Protein AF-A0A7S0VRK3-F1 (afdb_monomer_lite)

Organism: NCBI:txid464990

Structure (mmCIF, N/CA/C/O backbone):
data_AF-A0A7S0VRK3-F1
#
_entry.id   AF-A0A7S0VRK3-F1
#
loop_
_atom_site.group_PDB
_atom_site.id
_atom_site.type_symbol
_atom_site.label_atom_id
_atom_site.label_alt_id
_atom_site.label_comp_id
_atom_site.label_asym_id
_atom_site.label_entity_id
_atom_site.label_seq_id
_atom_site.pdbx_PDB_ins_code
_atom_site.Cartn_x
_atom_site.Cartn_y
_atom_site.Cartn_z
_atom_site.occupancy
_atom_site.B_iso_or_equiv
_atom_site.auth_seq_id
_atom_site.auth_comp_id
_atom_site.auth_asym_id
_atom_site.auth_atom_id
_atom_site.pdbx_PDB_model_num
ATOM 1 N N . LYS A 1 1 ? 1.737 17.376 13.789 1.00 46.31 1 LYS A N 1
ATOM 2 C CA . LYS A 1 1 ? 1.837 16.219 12.858 1.00 46.31 1 LYS A CA 1
ATOM 3 C C . LYS A 1 1 ? 1.014 16.556 11.616 1.00 46.31 1 LYS A C 1
ATOM 5 O O . LYS A 1 1 ? -0.101 17.016 11.803 1.00 46.31 1 LYS A O 1
ATOM 10 N N . LYS A 1 2 ? 1.547 16.428 10.392 1.00 61.47 2 LYS A N 1
ATOM 11 C CA . LYS A 1 2 ? 0.751 16.648 9.167 1.00 61.47 2 LYS A CA 1
ATOM 12 C C . LYS A 1 2 ? -0.119 15.411 8.900 1.00 61.47 2 LYS A C 1
ATOM 14 O O . LYS A 1 2 ? 0.395 14.299 8.977 1.00 61.47 2 LYS A O 1
ATOM 19 N N . ASP A 1 3 ? -1.404 15.609 8.615 1.00 85.88 3 ASP A N 1
ATOM 20 C CA . ASP A 1 3 ? -2.350 14.544 8.254 1.00 85.88 3 ASP A CA 1
ATOM 21 C C . ASP A 1 3 ? -2.154 14.149 6.780 1.00 85.88 3 ASP A C 1
ATOM 23 O O . ASP A 1 3 ? -2.727 14.760 5.877 1.00 85.88 3 ASP A O 1
ATOM 27 N N . MET A 1 4 ? -1.261 13.185 6.544 1.00 91.44 4 MET A N 1
ATOM 28 C CA . MET A 1 4 ? -0.819 12.752 5.209 1.00 91.44 4 MET A CA 1
ATOM 29 C C . MET A 1 4 ? -1.255 11.323 4.854 1.00 91.44 4 MET A C 1
ATOM 31 O O . MET A 1 4 ? -0.917 10.838 3.775 1.00 91.44 4 MET A O 1
ATOM 35 N N . LEU A 1 5 ? -2.009 10.658 5.731 1.00 93.69 5 LEU A N 1
ATOM 36 C CA . LEU A 1 5 ? -2.530 9.314 5.496 1.00 93.69 5 LEU A CA 1
ATOM 37 C C . LEU A 1 5 ? -3.920 9.374 4.827 1.00 93.69 5 LEU A C 1
ATOM 39 O O . LEU A 1 5 ? -4.662 10.340 5.012 1.00 93.69 5 LEU A O 1
ATOM 43 N N . PRO A 1 6 ? -4.301 8.353 4.043 1.00 95.81 6 PRO A N 1
ATOM 44 C CA . PRO A 1 6 ? -3.506 7.182 3.690 1.00 95.81 6 PRO A CA 1
ATOM 45 C C . PRO A 1 6 ? -2.439 7.502 2.630 1.00 95.81 6 PRO A C 1
ATOM 47 O O . PRO A 1 6 ? -2.588 8.457 1.861 1.00 95.81 6 PRO A O 1
ATOM 50 N N . ALA A 1 7 ? -1.365 6.710 2.596 1.00 96.25 7 ALA A N 1
ATOM 51 C CA . ALA A 1 7 ? -0.213 6.931 1.727 1.00 96.25 7 ALA A CA 1
ATOM 52 C C . ALA A 1 7 ? 0.195 5.684 0.928 1.00 96.25 7 ALA A C 1
ATOM 54 O O . ALA A 1 7 ? 0.121 4.561 1.427 1.00 96.25 7 ALA A O 1
ATOM 55 N N . ILE A 1 8 ? 0.678 5.903 -0.297 1.00 96.88 8 ILE A N 1
ATOM 56 C CA . ILE A 1 8 ? 1.299 4.866 -1.136 1.00 96.88 8 ILE A CA 1
ATOM 57 C C . ILE A 1 8 ? 2.795 5.152 -1.256 1.00 96.88 8 ILE A C 1
ATOM 59 O O . ILE A 1 8 ? 3.182 6.250 -1.652 1.00 96.88 8 ILE A O 1
ATOM 63 N N . LEU A 1 9 ? 3.634 4.172 -0.933 1.00 96.75 9 LEU A N 1
ATOM 64 C CA . LEU A 1 9 ? 5.089 4.228 -1.070 1.00 96.75 9 LEU A CA 1
ATOM 65 C C . LEU A 1 9 ? 5.504 3.394 -2.282 1.00 96.75 9 LEU A C 1
ATOM 67 O O . LEU A 1 9 ? 5.420 2.169 -2.249 1.00 96.75 9 LEU A O 1
ATOM 71 N N . PHE A 1 10 ? 5.969 4.046 -3.343 1.00 96.25 10 PHE A N 1
ATOM 72 C CA . PHE A 1 10 ? 6.431 3.389 -4.558 1.00 96.25 10 PHE A CA 1
ATOM 73 C C . PHE A 1 10 ? 7.884 2.933 -4.433 1.00 96.25 10 PHE A C 1
ATOM 75 O O . PHE A 1 10 ? 8.787 3.762 -4.308 1.00 96.25 10 PHE A O 1
ATOM 82 N N . ILE A 1 11 ? 8.089 1.615 -4.507 1.00 95.19 11 ILE A N 1
ATOM 83 C CA . ILE A 1 11 ? 9.374 0.922 -4.387 1.00 95.19 11 ILE A CA 1
ATOM 84 C C . ILE A 1 11 ? 9.555 -0.011 -5.591 1.00 95.19 11 ILE A C 1
ATOM 86 O O . ILE A 1 11 ? 8.747 -0.899 -5.849 1.00 95.19 11 ILE A O 1
ATOM 90 N N . PHE A 1 12 ? 10.659 0.138 -6.325 1.00 91.81 12 PHE A N 1
ATOM 91 C CA . PHE A 1 12 ? 10.891 -0.550 -7.608 1.00 91.81 12 PHE A CA 1
ATOM 92 C C . PHE A 1 12 ? 11.374 -2.007 -7.485 1.00 91.81 12 PHE A C 1
ATOM 94 O O . PHE A 1 12 ? 12.068 -2.516 -8.362 1.00 91.81 12 PHE A O 1
ATOM 101 N N . SER A 1 13 ? 11.030 -2.704 -6.398 1.00 93.12 13 SER A N 1
ATOM 102 C CA . SER A 1 13 ? 11.270 -4.145 -6.262 1.00 93.12 13 SER A CA 1
ATOM 103 C C . SER A 1 13 ? 10.236 -4.806 -5.351 1.00 93.12 13 SER A C 1
ATOM 105 O O . SER A 1 13 ? 9.781 -4.204 -4.381 1.00 93.12 13 SER A O 1
ATOM 107 N N . ARG A 1 14 ? 9.889 -6.065 -5.652 1.00 94.88 14 ARG A N 1
ATOM 108 C CA . ARG A 1 14 ? 8.936 -6.869 -4.860 1.00 94.88 14 ARG A CA 1
ATOM 109 C C . ARG A 1 14 ? 9.438 -7.064 -3.428 1.00 94.88 14 ARG A C 1
ATOM 111 O O . ARG A 1 14 ? 8.793 -6.619 -2.492 1.00 94.88 14 ARG A O 1
ATOM 118 N N . ALA A 1 15 ? 10.655 -7.595 -3.292 1.00 95.38 15 ALA A N 1
ATOM 119 C CA . ALA A 1 15 ? 11.303 -7.783 -1.995 1.00 95.38 15 ALA A CA 1
ATOM 120 C C . ALA A 1 15 ? 11.472 -6.465 -1.218 1.00 95.38 15 ALA A C 1
ATOM 122 O O . ALA A 1 15 ? 11.354 -6.449 0.002 1.00 95.38 15 ALA A O 1
ATOM 123 N N . GLY A 1 16 ? 11.716 -5.347 -1.912 1.00 96.06 16 GLY A N 1
ATOM 124 C CA . GLY A 1 16 ? 11.780 -4.030 -1.283 1.00 96.06 16 GLY A CA 1
ATOM 125 C C . GLY A 1 16 ? 10.436 -3.561 -0.724 1.00 96.06 16 GLY A C 1
ATOM 126 O O . GLY A 1 16 ? 10.428 -2.926 0.324 1.00 96.06 16 GLY A O 1
ATOM 127 N N . CYS A 1 17 ? 9.313 -3.886 -1.374 1.00 96.88 17 CYS A N 1
ATOM 128 C CA . CYS A 1 17 ? 7.980 -3.570 -0.850 1.00 96.88 17 CYS A CA 1
ATOM 129 C C . CYS A 1 17 ? 7.718 -4.302 0.468 1.00 96.88 17 CYS A C 1
ATOM 131 O O . CYS A 1 17 ? 7.328 -3.663 1.446 1.00 96.88 17 CYS A O 1
ATOM 133 N N . ASP A 1 18 ? 7.970 -5.611 0.499 1.00 96.50 18 ASP A N 1
ATOM 134 C CA . ASP A 1 18 ? 7.773 -6.432 1.697 1.00 96.50 18 ASP A CA 1
ATOM 135 C C . ASP A 1 18 ? 8.698 -5.979 2.833 1.00 96.50 18 ASP A C 1
ATOM 137 O O . ASP A 1 18 ? 8.247 -5.728 3.949 1.00 96.50 18 ASP A O 1
ATOM 141 N N . LYS A 1 19 ? 9.985 -5.765 2.530 1.00 96.69 19 LYS A N 1
ATOM 142 C CA . LYS A 1 19 ? 10.965 -5.282 3.509 1.00 96.69 19 LYS A CA 1
ATOM 143 C C . LYS A 1 19 ? 10.575 -3.925 4.098 1.00 96.69 19 LYS A C 1
ATOM 145 O O . LYS A 1 19 ? 10.623 -3.761 5.312 1.00 96.69 19 LYS A O 1
ATOM 150 N N . ALA A 1 20 ? 10.171 -2.969 3.264 1.00 96.12 20 ALA A N 1
ATOM 151 C CA . ALA A 1 20 ? 9.766 -1.653 3.746 1.00 96.12 20 ALA A CA 1
ATOM 152 C C . ALA A 1 20 ? 8.490 -1.718 4.597 1.00 96.12 20 ALA A C 1
ATOM 154 O O . ALA A 1 20 ? 8.386 -0.997 5.584 1.00 96.12 20 ALA A O 1
ATOM 155 N N . ALA A 1 21 ? 7.531 -2.586 4.256 1.00 97.00 21 ALA A N 1
ATOM 156 C CA . ALA A 1 21 ? 6.336 -2.781 5.075 1.00 97.00 21 ALA A CA 1
ATOM 157 C C . ALA A 1 21 ? 6.699 -3.289 6.482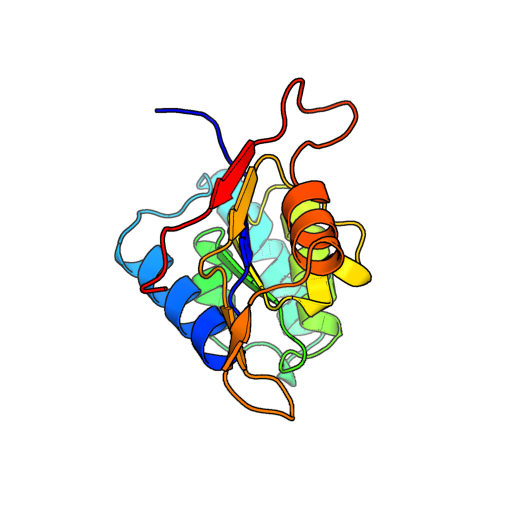 1.00 97.00 21 ALA A C 1
ATOM 159 O O . ALA A 1 21 ? 6.199 -2.757 7.474 1.00 97.00 21 ALA A O 1
ATOM 160 N N . GLU A 1 22 ? 7.620 -4.253 6.570 1.00 96.50 22 GLU A N 1
ATOM 161 C CA . GLU A 1 22 ? 8.153 -4.751 7.843 1.00 96.50 22 GLU A CA 1
ATOM 162 C C . GLU A 1 22 ? 8.912 -3.683 8.635 1.00 96.50 22 GLU A C 1
ATOM 164 O O . GLU A 1 22 ? 8.729 -3.568 9.844 1.00 96.50 22 GLU A O 1
ATOM 169 N N . GLU A 1 23 ? 9.758 -2.887 7.979 1.00 95.69 23 GLU A N 1
ATOM 170 C CA . GLU A 1 23 ? 10.495 -1.796 8.630 1.00 95.69 23 GLU A CA 1
ATOM 171 C C . GLU A 1 23 ? 9.536 -0.755 9.224 1.00 95.69 23 GLU A C 1
ATOM 173 O O . GLU A 1 23 ? 9.659 -0.396 10.395 1.00 95.69 23 GLU A O 1
ATOM 178 N N . ILE A 1 24 ? 8.507 -0.350 8.472 1.00 94.50 24 ILE A N 1
ATOM 179 C CA . ILE A 1 24 ? 7.490 0.594 8.956 1.00 94.50 24 ILE A CA 1
ATOM 180 C C . ILE A 1 24 ? 6.737 0.013 10.159 1.00 94.50 24 ILE A C 1
ATOM 182 O O . ILE A 1 24 ? 6.512 0.731 11.134 1.00 94.50 24 ILE A O 1
ATOM 186 N N . ALA A 1 25 ? 6.368 -1.270 10.113 1.00 93.94 25 ALA A N 1
ATOM 187 C CA . ALA A 1 25 ? 5.663 -1.936 11.206 1.00 93.94 25 ALA A CA 1
ATOM 188 C C . ALA A 1 25 ? 6.523 -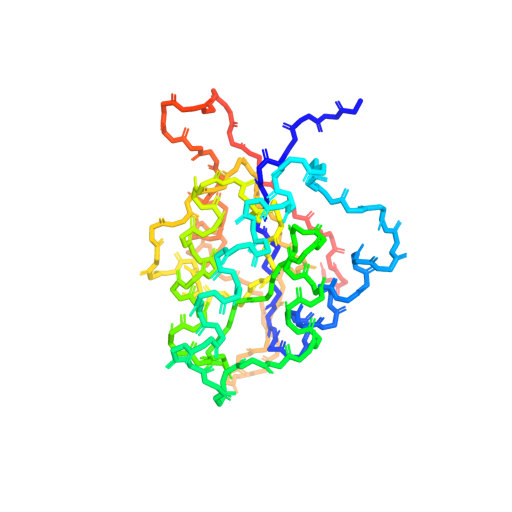2.091 12.473 1.00 93.94 25 ALA A C 1
ATOM 190 O O . ALA A 1 25 ? 5.984 -2.109 13.575 1.00 93.94 25 ALA A O 1
ATOM 191 N N . LYS A 1 26 ? 7.852 -2.187 12.339 1.00 91.88 26 LYS A N 1
ATOM 192 C CA . LYS A 1 26 ? 8.785 -2.250 13.477 1.00 91.88 26 LYS A CA 1
ATOM 193 C C . LYS A 1 26 ? 9.017 -0.889 14.128 1.00 91.88 26 LYS A C 1
ATOM 195 O O . LYS A 1 26 ? 9.168 -0.808 15.342 1.00 91.88 26 LYS A O 1
ATOM 200 N N . GLU A 1 27 ? 9.070 0.176 13.334 1.00 88.94 27 GLU A N 1
ATOM 201 C CA . GLU A 1 27 ? 9.411 1.522 13.814 1.00 88.94 27 GLU A CA 1
AT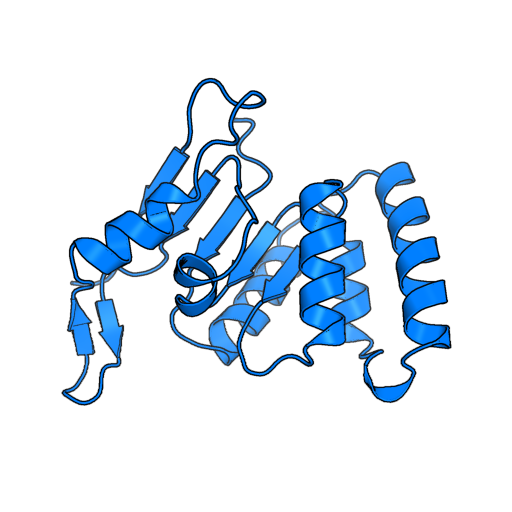OM 202 C C . GLU A 1 27 ? 8.210 2.326 14.334 1.00 88.94 27 GLU A C 1
ATOM 204 O O . GLU A 1 27 ? 8.375 3.407 14.914 1.00 88.94 27 GLU A O 1
ATOM 209 N N . ARG A 1 28 ? 6.984 1.850 14.098 1.00 81.44 28 ARG A N 1
ATOM 210 C CA . ARG A 1 28 ? 5.751 2.574 14.417 1.00 81.44 28 ARG A CA 1
ATOM 211 C C . ARG A 1 28 ? 4.792 1.708 15.218 1.00 81.44 28 ARG A C 1
ATOM 213 O O . ARG A 1 28 ? 4.677 0.510 15.005 1.00 81.44 28 ARG A O 1
ATOM 220 N N . SER A 1 29 ? 4.037 2.361 16.097 1.00 87.00 29 SER A N 1
ATOM 221 C CA . SER A 1 29 ? 2.788 1.797 16.603 1.00 87.00 29 SER A CA 1
ATOM 222 C C . SER A 1 29 ? 1.816 1.540 15.439 1.00 87.00 29 SER A C 1
ATOM 224 O O . SER A 1 29 ? 1.932 2.228 14.414 1.00 87.00 29 SER A O 1
ATOM 226 N N . PRO A 1 30 ? 0.827 0.641 15.604 1.00 90.44 30 PRO A N 1
ATOM 227 C CA . PRO A 1 30 ? -0.234 0.446 14.621 1.00 90.44 30 PRO A CA 1
ATOM 228 C C . PRO A 1 30 ? -0.797 1.781 14.112 1.00 90.44 30 PRO A C 1
ATOM 230 O O . PRO A 1 30 ? -1.012 2.717 14.885 1.00 90.44 30 PRO A O 1
ATOM 233 N N . LEU A 1 31 ? -1.009 1.878 12.798 1.00 93.75 31 LEU A N 1
ATOM 234 C CA . LEU A 1 31 ? -1.515 3.090 12.141 1.00 93.75 31 LEU A CA 1
ATOM 235 C C . LEU A 1 31 ? -3.045 3.203 12.190 1.00 93.75 31 LEU A C 1
ATOM 237 O O . LEU A 1 31 ? -3.610 4.182 11.704 1.00 93.75 31 LEU A O 1
ATOM 241 N N . ILE A 1 32 ? -3.700 2.192 12.746 1.00 95.19 32 ILE A N 1
ATOM 242 C CA . ILE A 1 32 ? -5.149 2.062 12.866 1.00 95.19 32 ILE A CA 1
ATOM 243 C C . ILE A 1 32 ? -5.560 2.132 14.334 1.00 95.19 32 ILE A C 1
ATOM 245 O O . ILE A 1 32 ? -4.772 1.797 15.220 1.00 95.19 32 ILE A O 1
ATOM 249 N N . THR A 1 33 ? -6.790 2.567 14.591 1.00 95.50 33 THR A N 1
ATOM 250 C CA . THR A 1 33 ? -7.379 2.513 15.938 1.00 95.50 33 THR A CA 1
ATOM 251 C C . THR A 1 33 ? -7.716 1.072 16.329 1.00 95.50 33 THR A C 1
ATOM 253 O O . THR A 1 33 ? -7.792 0.192 15.470 1.00 95.50 33 THR A O 1
ATOM 256 N N . GLU A 1 34 ? -7.958 0.809 17.616 1.00 95.31 34 GLU A N 1
ATOM 257 C CA . GLU A 1 34 ? -8.394 -0.530 18.045 1.00 95.31 34 GLU A CA 1
ATOM 258 C C . GLU A 1 34 ? -9.753 -0.914 17.426 1.00 95.31 34 GLU A C 1
ATOM 260 O O . GLU A 1 34 ? -9.907 -2.045 16.974 1.00 95.31 34 GLU A O 1
ATOM 265 N N . ASP A 1 35 ? -10.689 0.029 17.259 1.00 96.88 35 ASP A N 1
ATOM 266 C CA . ASP A 1 35 ? -11.965 -0.230 16.567 1.00 96.88 35 ASP A CA 1
ATOM 267 C C . ASP A 1 35 ? -11.766 -0.598 15.084 1.00 96.88 35 ASP A C 1
ATOM 269 O O . ASP A 1 35 ? -12.392 -1.523 14.561 1.00 96.88 35 ASP A O 1
ATOM 273 N N . GLU A 1 36 ? -10.879 0.117 14.380 1.00 97.56 36 GLU A N 1
ATOM 274 C CA . GLU A 1 36 ? -10.515 -0.198 12.992 1.00 97.56 36 GLU A CA 1
ATOM 275 C C . GLU A 1 36 ? -9.845 -1.573 12.901 1.00 97.56 36 GLU A C 1
ATOM 277 O O . GLU A 1 36 ? -10.127 -2.352 11.989 1.00 97.56 36 GLU A O 1
ATOM 282 N N . LYS A 1 37 ? -8.994 -1.895 13.874 1.00 96.94 37 LYS A N 1
ATOM 283 C CA . LYS A 1 37 ? -8.302 -3.176 13.967 1.00 96.94 37 LYS A CA 1
ATOM 284 C C . LYS A 1 37 ? -9.261 -4.333 14.205 1.00 96.94 37 LYS A C 1
ATOM 286 O O . LYS A 1 37 ? -9.109 -5.352 13.541 1.00 96.94 37 LYS A O 1
ATOM 291 N N . GLU A 1 38 ? -10.258 -4.196 15.076 1.00 97.38 38 GLU A N 1
ATOM 292 C CA . GLU A 1 38 ? -11.276 -5.238 15.279 1.00 97.38 38 GLU A CA 1
ATOM 293 C C . GLU A 1 38 ? -12.112 -5.473 14.013 1.00 97.38 38 GLU A C 1
ATOM 295 O O . GLU A 1 38 ? -12.318 -6.617 13.600 1.00 97.38 38 GLU A O 1
ATOM 300 N N . ARG A 1 39 ? -12.502 -4.402 13.309 1.00 97.81 39 ARG A N 1
ATOM 301 C CA . ARG A 1 39 ? -13.172 -4.520 12.000 1.00 97.81 39 ARG A CA 1
ATOM 302 C C . ARG A 1 39 ? -12.299 -5.242 10.974 1.00 97.81 39 ARG A C 1
ATOM 304 O O . ARG A 1 39 ? -12.788 -6.102 10.239 1.00 97.81 39 ARG A O 1
ATOM 311 N N . LEU A 1 40 ? -11.009 -4.913 10.930 1.00 97.19 40 LEU A N 1
ATOM 312 C CA . LEU A 1 40 ? -10.060 -5.548 10.023 1.00 97.19 40 LEU A CA 1
ATOM 313 C C . LEU A 1 40 ? -9.806 -7.017 10.390 1.00 97.19 40 LEU A C 1
ATOM 315 O O . LEU A 1 40 ? -9.750 -7.855 9.493 1.00 97.19 40 LEU A O 1
ATOM 319 N N . LYS A 1 41 ? -9.715 -7.358 11.682 1.00 96.44 41 LYS A N 1
ATOM 320 C CA . LYS A 1 41 ? -9.616 -8.749 12.155 1.00 96.44 41 LYS A CA 1
ATOM 321 C C . LYS A 1 41 ? -10.798 -9.583 11.681 1.00 96.44 41 LYS A C 1
ATOM 323 O O . LYS A 1 41 ? -10.578 -10.673 11.166 1.00 96.44 41 LYS A O 1
ATOM 328 N N . ALA A 1 42 ? -12.023 -9.072 11.810 1.00 96.06 42 ALA A N 1
ATOM 329 C CA . ALA A 1 42 ? -13.218 -9.780 11.354 1.00 96.06 42 ALA A CA 1
ATOM 330 C C . ALA A 1 42 ? -13.173 -10.057 9.839 1.00 96.06 42 ALA A C 1
ATOM 332 O O . ALA A 1 42 ? -13.405 -11.188 9.411 1.00 96.06 42 ALA A O 1
ATOM 333 N N . LYS A 1 43 ? -12.788 -9.057 9.032 1.00 95.50 43 LYS A N 1
ATOM 334 C CA . LYS A 1 43 ? -12.603 -9.226 7.580 1.00 95.50 43 LYS A CA 1
ATOM 335 C C . LYS A 1 43 ? -11.507 -10.229 7.233 1.00 95.50 43 LYS A C 1
ATOM 337 O O . LYS A 1 43 ? -11.698 -11.067 6.356 1.00 95.50 43 LYS A O 1
ATOM 342 N N . LEU A 1 44 ? -10.365 -10.157 7.915 1.00 94.56 44 LEU A N 1
ATOM 343 C CA . LEU A 1 44 ? -9.253 -11.085 7.710 1.00 94.56 44 LEU A CA 1
ATOM 344 C C . LEU A 1 44 ? -9.637 -12.512 8.108 1.00 94.56 44 LEU A C 1
ATOM 346 O O . LEU A 1 44 ? -9.280 -13.442 7.397 1.00 94.56 44 LEU A O 1
ATOM 350 N N . ALA A 1 45 ? -10.390 -12.696 9.194 1.00 93.19 45 ALA A N 1
ATOM 351 C CA . ALA A 1 45 ? -10.870 -14.007 9.618 1.00 93.19 45 ALA A CA 1
ATOM 352 C C . ALA A 1 45 ? -11.784 -14.644 8.559 1.00 93.19 45 ALA A C 1
ATOM 354 O O . ALA A 1 45 ? -11.556 -15.789 8.169 1.00 93.19 45 ALA A O 1
ATOM 355 N N . ASP A 1 46 ? -12.760 -13.890 8.044 1.00 93.25 46 ASP A N 1
ATOM 356 C CA . ASP A 1 46 ? -13.639 -14.349 6.963 1.00 93.25 46 ASP A CA 1
ATOM 357 C C . ASP A 1 46 ? -12.855 -14.650 5.672 1.00 93.25 46 ASP A C 1
ATOM 359 O O . ASP A 1 46 ? -13.025 -15.703 5.053 1.00 93.25 46 ASP A O 1
ATOM 363 N N . PHE A 1 47 ? -11.924 -13.771 5.296 1.00 93.62 47 PHE A N 1
ATOM 364 C CA . PHE A 1 47 ? -11.059 -13.986 4.140 1.00 93.62 47 PHE A CA 1
ATOM 365 C C . PHE A 1 47 ? -10.218 -15.265 4.276 1.00 93.62 47 PHE A C 1
ATOM 367 O O . PHE A 1 47 ? -10.194 -16.086 3.361 1.00 93.62 47 PHE A O 1
ATOM 374 N N . CYS A 1 48 ? -9.558 -15.466 5.419 1.00 90.81 48 CYS A N 1
ATOM 375 C CA . CYS A 1 48 ? -8.722 -16.638 5.683 1.00 90.81 48 CYS A CA 1
ATOM 376 C C . CYS A 1 48 ? -9.538 -17.938 5.740 1.00 90.81 48 CYS A C 1
ATOM 378 O O . CYS A 1 48 ? -9.033 -18.989 5.345 1.00 90.81 48 CYS A O 1
ATOM 380 N N . ALA A 1 49 ? -10.797 -17.880 6.187 1.00 91.12 49 ALA A N 1
ATOM 381 C CA . ALA A 1 49 ? -11.701 -19.027 6.150 1.00 91.12 49 ALA A CA 1
ATOM 382 C C . ALA A 1 49 ? -12.018 -19.462 4.708 1.00 91.12 49 ALA A C 1
ATOM 384 O O . ALA A 1 49 ? -12.110 -20.660 4.436 1.00 91.12 49 ALA A O 1
ATOM 385 N N . ARG A 1 50 ? -12.135 -18.499 3.782 1.00 90.56 50 ARG A N 1
ATOM 386 C CA . ARG A 1 50 ? -12.421 -18.728 2.355 1.00 90.56 50 ARG A CA 1
ATOM 387 C C . ARG A 1 50 ? -11.179 -19.026 1.507 1.00 90.56 50 ARG A C 1
ATOM 389 O O . ARG A 1 50 ? -11.302 -19.672 0.472 1.00 90.56 50 ARG A O 1
ATOM 396 N N . HIS A 1 51 ? -10.004 -18.567 1.938 1.00 88.50 51 HIS A N 1
ATOM 397 C CA . HIS A 1 51 ? -8.757 -18.577 1.163 1.00 88.50 51 HIS A CA 1
ATOM 398 C C . HIS A 1 51 ? -7.570 -19.050 2.016 1.00 88.50 51 HIS A C 1
ATOM 400 O O . HIS A 1 51 ? -6.635 -18.294 2.305 1.00 88.50 51 HIS A O 1
ATOM 406 N N . ARG A 1 52 ? -7.614 -20.311 2.459 1.00 79.12 52 ARG A N 1
ATOM 407 C CA . ARG A 1 52 ? -6.657 -20.869 3.432 1.00 79.12 52 ARG A CA 1
ATOM 408 C C . ARG A 1 52 ? -5.210 -20.843 2.922 1.00 79.12 52 ARG A C 1
ATOM 410 O O . ARG A 1 52 ? -4.284 -20.654 3.699 1.00 79.12 52 ARG A O 1
ATOM 417 N N . GLU A 1 53 ? -5.022 -20.968 1.614 1.00 73.56 53 GLU A N 1
ATOM 418 C CA . GLU A 1 53 ? -3.739 -20.907 0.908 1.00 73.56 53 GLU A CA 1
ATOM 419 C C . GLU A 1 53 ? -3.099 -19.506 0.874 1.00 73.56 53 GLU A C 1
ATOM 421 O O . GLU A 1 53 ? -1.920 -19.360 0.546 1.00 73.56 53 GLU A O 1
ATOM 426 N N . VAL A 1 54 ? -3.864 -18.464 1.211 1.00 73.56 54 VAL A N 1
ATOM 427 C CA . VAL A 1 54 ? -3.450 -17.054 1.115 1.00 73.56 54 VAL A CA 1
ATOM 428 C C . VAL A 1 54 ? -3.078 -16.463 2.476 1.00 73.56 54 VAL A C 1
ATOM 430 O O . VAL A 1 54 ? -2.356 -15.463 2.538 1.00 73.56 54 VAL A O 1
ATOM 433 N N . ALA A 1 55 ? -3.547 -17.093 3.554 1.00 70.19 55 ALA A N 1
ATOM 434 C CA . ALA A 1 55 ? -3.375 -16.682 4.940 1.00 70.19 55 ALA A CA 1
ATOM 435 C C . ALA A 1 55 ? -1.926 -16.881 5.423 1.00 70.19 55 ALA A C 1
ATOM 437 O O . ALA A 1 55 ? -1.622 -17.784 6.196 1.00 70.19 55 ALA A O 1
ATOM 438 N N . GLN A 1 56 ? -1.010 -16.037 4.950 1.00 81.69 56 GLN A N 1
ATOM 439 C CA . GLN A 1 56 ? 0.345 -15.967 5.493 1.00 81.69 56 GLN A CA 1
ATOM 440 C C . GLN A 1 56 ? 0.340 -15.101 6.752 1.00 81.69 56 GLN A C 1
ATOM 442 O O . GLN A 1 56 ? -0.070 -13.938 6.697 1.00 81.69 56 GLN A O 1
ATOM 447 N N . GLU A 1 57 ? 0.821 -15.655 7.866 1.00 85.38 57 GLU A N 1
ATOM 448 C CA . GLU A 1 57 ? 0.808 -15.003 9.183 1.00 85.38 57 GLU A CA 1
ATOM 449 C C . GLU A 1 57 ? 1.442 -13.608 9.154 1.00 85.38 57 GLU A C 1
ATOM 451 O O . GLU A 1 57 ? 0.866 -12.657 9.684 1.00 85.38 57 GLU A O 1
ATOM 456 N N . ASP A 1 58 ? 2.564 -13.445 8.447 1.00 90.25 58 ASP A N 1
ATOM 457 C CA . ASP A 1 58 ? 3.242 -12.152 8.318 1.00 90.25 58 ASP A CA 1
ATOM 458 C C . ASP A 1 58 ? 2.381 -11.092 7.623 1.00 90.25 58 ASP A C 1
ATOM 460 O O . ASP A 1 58 ? 2.321 -9.945 8.063 1.00 90.25 58 ASP A O 1
ATOM 464 N N . ARG A 1 59 ? 1.638 -11.468 6.577 1.00 92.44 59 ARG A N 1
ATOM 465 C CA . ARG A 1 59 ? 0.765 -10.532 5.852 1.00 92.44 59 ARG A CA 1
ATOM 466 C C . ARG A 1 59 ? -0.415 -10.090 6.705 1.00 92.44 59 ARG A C 1
ATOM 468 O O . ARG A 1 59 ? -0.768 -8.913 6.703 1.00 92.44 59 ARG A O 1
ATOM 475 N N . VAL A 1 60 ? -1.002 -11.027 7.448 1.00 93.88 60 VAL A N 1
ATOM 476 C CA . VAL A 1 60 ? -2.079 -10.747 8.405 1.00 93.88 60 VAL A CA 1
ATOM 477 C C . VAL A 1 60 ? -1.560 -9.822 9.506 1.00 93.88 60 VAL A C 1
ATOM 479 O O . VAL A 1 60 ? -2.190 -8.808 9.802 1.00 93.88 60 VAL A O 1
ATOM 482 N N . ARG A 1 61 ? -0.377 -10.107 10.062 1.00 94.56 61 ARG A N 1
ATOM 483 C CA . ARG A 1 61 ? 0.273 -9.265 11.075 1.00 94.56 61 ARG A CA 1
ATOM 484 C C . ARG A 1 61 ? 0.517 -7.843 10.569 1.00 94.56 61 ARG A C 1
ATOM 486 O O . ARG A 1 61 ? 0.215 -6.890 11.287 1.00 94.56 61 ARG A O 1
ATOM 493 N N . LEU A 1 62 ? 1.046 -7.676 9.357 1.00 96.31 62 LEU A N 1
ATOM 494 C CA . LEU A 1 62 ? 1.253 -6.356 8.754 1.00 96.31 62 LEU A CA 1
ATOM 495 C C . LEU A 1 62 ? -0.074 -5.618 8.548 1.00 96.31 62 LEU A C 1
ATOM 497 O O . LEU A 1 62 ? -0.199 -4.462 8.963 1.00 96.31 62 LEU A O 1
ATOM 501 N N . ALA A 1 63 ? -1.085 -6.300 8.001 1.00 96.44 63 ALA A N 1
ATOM 502 C CA . ALA A 1 63 ? -2.405 -5.717 7.778 1.00 96.44 63 ALA A CA 1
ATOM 503 C C . ALA A 1 63 ? -3.010 -5.186 9.085 1.00 96.44 63 ALA A C 1
ATOM 505 O O . ALA A 1 63 ? -3.494 -4.058 9.119 1.00 96.44 63 ALA A O 1
ATOM 506 N N . LEU A 1 64 ? -2.882 -5.927 10.191 1.00 95.81 64 LEU A N 1
ATOM 507 C CA . LEU A 1 64 ? -3.334 -5.508 11.525 1.00 95.81 64 LEU A CA 1
ATOM 508 C C . LEU A 1 64 ? -2.571 -4.312 12.122 1.00 95.81 64 LEU A C 1
ATOM 510 O O . LEU A 1 64 ? -2.992 -3.773 13.144 1.00 95.81 64 LEU A O 1
ATOM 514 N N . ASN A 1 65 ? -1.478 -3.873 11.495 1.00 96.00 65 ASN A N 1
ATOM 515 C CA . ASN A 1 65 ? -0.811 -2.603 11.793 1.00 96.00 65 ASN A CA 1
ATOM 516 C C . ASN A 1 65 ? -1.271 -1.460 10.868 1.00 96.00 65 ASN A C 1
ATOM 518 O O . ASN A 1 65 ? -0.759 -0.344 10.964 1.00 96.00 65 ASN A O 1
ATOM 522 N N . GLY A 1 66 ? -2.229 -1.710 9.971 1.00 97.19 66 GLY A N 1
ATOM 523 C CA . GLY A 1 66 ? -2.675 -0.764 8.951 1.00 97.19 66 GLY A CA 1
ATOM 524 C C . GLY A 1 66 ? -1.703 -0.635 7.776 1.00 97.19 66 GLY A C 1
ATOM 525 O O . GLY A 1 66 ? -1.677 0.418 7.130 1.00 97.19 66 GLY A O 1
ATOM 526 N N . ILE A 1 67 ? -0.879 -1.657 7.522 1.00 97.94 67 ILE A N 1
ATOM 527 C CA . ILE A 1 67 ? 0.201 -1.644 6.527 1.00 97.94 67 ILE A CA 1
ATOM 528 C C . ILE A 1 67 ? 0.066 -2.868 5.614 1.00 97.94 67 ILE A C 1
ATOM 530 O O . ILE A 1 67 ? -0.191 -3.969 6.087 1.00 97.94 67 ILE A O 1
ATOM 534 N N . ALA A 1 68 ? 0.267 -2.712 4.308 1.00 97.19 68 ALA A N 1
ATOM 535 C CA . ALA A 1 68 ? 0.307 -3.849 3.387 1.00 97.19 68 ALA A CA 1
ATOM 536 C C . ALA A 1 68 ? 1.280 -3.616 2.226 1.00 97.19 68 ALA A C 1
ATOM 538 O O . ALA A 1 68 ? 1.522 -2.475 1.833 1.00 97.19 68 ALA A O 1
ATOM 539 N N . SER A 1 69 ? 1.807 -4.694 1.644 1.00 96.62 69 SER A N 1
ATOM 540 C CA . SER A 1 69 ? 2.510 -4.640 0.360 1.00 96.62 69 SER A CA 1
ATOM 541 C C . SER A 1 69 ? 1.553 -4.908 -0.811 1.00 96.62 69 SER A C 1
ATOM 543 O O . SER A 1 69 ? 0.537 -5.592 -0.666 1.00 96.62 69 SER A O 1
ATOM 545 N N . HIS A 1 70 ? 1.865 -4.354 -1.987 1.00 95.50 70 HIS A N 1
ATOM 546 C CA . HIS A 1 70 ? 1.114 -4.546 -3.230 1.00 95.50 70 HIS A CA 1
ATOM 547 C C . HIS A 1 70 ? 2.046 -4.661 -4.444 1.00 95.50 70 HIS A C 1
ATOM 549 O O . HIS A 1 70 ? 2.641 -3.693 -4.927 1.00 95.50 70 HIS A O 1
ATOM 555 N N . HIS A 1 71 ? 2.208 -5.882 -4.949 1.00 94.88 71 HIS A N 1
ATOM 556 C CA . HIS A 1 71 ? 3.040 -6.153 -6.119 1.00 94.88 71 HIS A CA 1
ATOM 557 C C . HIS A 1 71 ? 2.609 -7.429 -6.845 1.00 94.88 71 HIS A C 1
ATOM 559 O O . HIS A 1 71 ? 1.878 -8.264 -6.317 1.00 94.88 71 HIS A O 1
ATOM 565 N N . ALA A 1 72 ? 3.127 -7.631 -8.059 1.00 92.00 72 ALA A N 1
ATOM 566 C CA . ALA A 1 72 ? 2.788 -8.769 -8.922 1.00 92.00 72 ALA A CA 1
ATOM 567 C C . ALA A 1 72 ? 3.147 -10.162 -8.356 1.00 92.00 72 ALA A C 1
ATOM 569 O O . ALA A 1 72 ? 2.761 -11.169 -8.932 1.00 92.00 72 ALA A O 1
ATOM 570 N N . GLY A 1 73 ? 3.891 -10.225 -7.247 1.00 91.94 73 GLY A N 1
ATOM 571 C CA . GLY A 1 73 ? 4.211 -11.486 -6.560 1.00 91.94 73 GLY A CA 1
ATOM 572 C C . GLY A 1 73 ? 3.127 -11.948 -5.581 1.00 91.94 73 GLY A C 1
ATOM 573 O O . GLY A 1 73 ? 3.231 -13.044 -5.043 1.00 91.94 73 GLY A O 1
ATOM 574 N N . LEU A 1 74 ? 2.113 -11.115 -5.331 1.00 92.31 74 LEU A N 1
ATOM 575 C CA . LEU A 1 74 ? 1.005 -11.428 -4.437 1.00 92.31 74 LEU A CA 1
ATOM 576 C C . LEU A 1 74 ? -0.161 -12.035 -5.212 1.00 92.31 74 LEU A C 1
ATOM 578 O O . LEU A 1 74 ? -0.432 -11.670 -6.362 1.00 92.31 74 LEU A O 1
ATOM 582 N N . LEU A 1 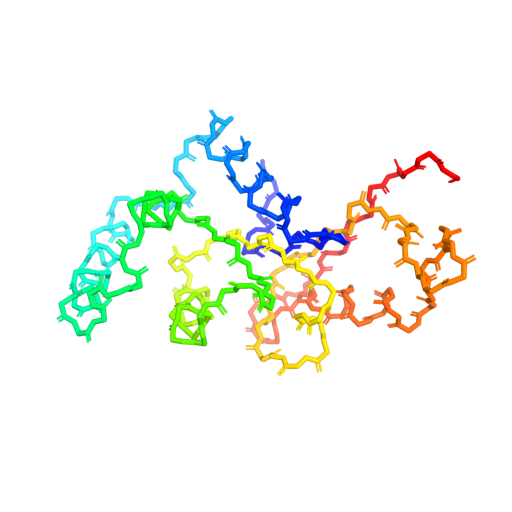75 ? -0.885 -12.929 -4.540 1.00 92.38 75 LEU A N 1
ATOM 583 C CA . LEU A 1 75 ? -2.071 -13.564 -5.098 1.00 92.38 75 LEU A CA 1
ATOM 584 C C . LEU A 1 75 ? -3.146 -12.508 -5.413 1.00 92.38 75 LEU A C 1
ATOM 586 O O . LEU A 1 75 ? -3.339 -11.589 -4.612 1.00 92.38 75 LEU A O 1
ATOM 590 N N . PRO A 1 76 ? -3.863 -12.618 -6.551 1.00 91.94 76 PRO A N 1
ATOM 591 C CA . PRO A 1 76 ? -4.891 -11.651 -6.942 1.00 91.94 76 PRO A CA 1
ATOM 592 C C . PRO A 1 76 ? -5.924 -11.374 -5.848 1.00 91.94 76 PRO A C 1
ATOM 594 O O . PRO A 1 76 ? -6.207 -10.219 -5.554 1.00 91.94 76 PRO A O 1
ATOM 597 N N . VAL A 1 77 ? -6.404 -12.425 -5.180 1.00 93.62 77 VAL A N 1
ATOM 598 C CA . VAL A 1 77 ? -7.383 -12.320 -4.089 1.00 93.62 77 VAL A CA 1
ATOM 599 C C . VAL A 1 77 ? -6.869 -11.508 -2.895 1.00 93.62 77 VAL A C 1
ATOM 601 O O . VAL A 1 77 ? -7.632 -10.751 -2.305 1.00 93.62 77 VAL A O 1
ATOM 604 N N . TRP A 1 78 ? -5.572 -11.589 -2.577 1.00 94.12 78 TRP A N 1
ATOM 605 C CA . TRP A 1 78 ? -4.969 -10.777 -1.516 1.00 94.12 78 TRP A CA 1
ATOM 606 C C . TRP A 1 78 ? -4.860 -9.307 -1.919 1.00 94.12 78 TRP A C 1
ATOM 608 O O . TRP A 1 78 ? -5.173 -8.424 -1.129 1.00 94.12 78 TRP A O 1
ATOM 618 N N . LYS A 1 79 ? -4.448 -9.033 -3.164 1.00 93.38 79 LYS A N 1
ATOM 619 C CA . LYS A 1 79 ? -4.361 -7.659 -3.681 1.00 93.38 79 LYS A CA 1
ATOM 620 C C . LYS A 1 79 ? -5.720 -6.963 -3.636 1.00 93.38 79 LYS A C 1
ATOM 622 O O . LYS A 1 79 ? -5.796 -5.840 -3.154 1.00 93.38 79 LYS A O 1
ATOM 627 N N . ASN A 1 80 ? -6.781 -7.665 -4.036 1.00 93.19 80 ASN A N 1
ATOM 628 C CA . ASN A 1 80 ? -8.146 -7.143 -3.978 1.00 93.19 80 ASN A CA 1
ATOM 629 C C . ASN A 1 80 ? -8.571 -6.810 -2.539 1.00 93.19 80 ASN A C 1
ATOM 631 O O . ASN A 1 80 ? -9.123 -5.740 -2.305 1.00 93.19 80 ASN A O 1
ATOM 635 N N . LEU A 1 81 ? -8.258 -7.681 -1.570 1.00 94.94 81 LEU A N 1
ATOM 636 C CA . LEU A 1 81 ? -8.530 -7.411 -0.155 1.00 94.94 81 LEU A CA 1
ATOM 637 C C . LEU A 1 81 ? -7.780 -6.165 0.339 1.00 94.94 81 LEU A C 1
ATOM 639 O O . LEU A 1 81 ? -8.352 -5.332 1.036 1.00 94.94 81 LEU A O 1
ATOM 643 N N . VAL A 1 82 ? -6.500 -6.021 -0.017 1.00 95.38 82 VAL A N 1
ATOM 644 C CA . VAL A 1 82 ? -5.700 -4.843 0.352 1.00 95.38 82 VAL A CA 1
ATOM 645 C C . VAL A 1 82 ? -6.297 -3.567 -0.243 1.00 95.38 82 VAL A C 1
ATOM 647 O O . VAL A 1 82 ? -6.392 -2.563 0.460 1.00 95.38 82 VAL A O 1
ATOM 650 N N . GLU A 1 83 ? -6.722 -3.601 -1.506 1.00 94.81 83 GLU A N 1
ATOM 651 C CA . GLU A 1 83 ? -7.363 -2.469 -2.184 1.00 94.81 83 GLU A CA 1
ATOM 652 C C . GLU A 1 83 ? -8.679 -2.064 -1.507 1.00 94.81 83 GLU A C 1
ATOM 654 O O . GLU A 1 83 ? -8.885 -0.882 -1.224 1.00 94.81 83 GLU A O 1
ATOM 659 N N . GLU A 1 84 ? -9.533 -3.037 -1.181 1.00 95.19 84 GLU A N 1
ATOM 660 C CA . GLU A 1 84 ? -10.789 -2.825 -0.454 1.00 95.19 84 GLU A CA 1
ATOM 661 C C . GLU A 1 84 ? -10.525 -2.205 0.926 1.00 95.19 84 GLU A C 1
ATOM 663 O O . GLU A 1 84 ? -11.032 -1.127 1.249 1.00 95.19 84 GLU A O 1
ATOM 668 N N . CYS A 1 85 ? -9.650 -2.826 1.720 1.00 96.62 85 CYS A N 1
ATOM 669 C CA . CYS A 1 85 ? -9.303 -2.341 3.051 1.00 96.62 85 CYS A CA 1
ATOM 670 C C . CYS A 1 85 ? -8.637 -0.955 3.012 1.00 96.62 85 CYS A C 1
ATOM 672 O O . CYS A 1 85 ? -8.831 -0.155 3.927 1.00 96.62 85 CYS A O 1
ATOM 674 N N . PHE A 1 86 ? -7.876 -0.620 1.967 1.00 96.12 86 PHE A N 1
ATOM 675 C CA . PHE A 1 86 ? -7.308 0.720 1.795 1.00 96.12 86 PHE A CA 1
ATOM 676 C C . PHE A 1 86 ? -8.386 1.772 1.511 1.00 96.12 86 PHE A C 1
ATOM 678 O O . PHE A 1 86 ? -8.373 2.855 2.102 1.00 96.12 86 PHE A O 1
ATOM 685 N N . GLN A 1 87 ? -9.353 1.461 0.643 1.00 93.19 87 GLN A N 1
ATOM 686 C CA . GLN A 1 87 ? -10.471 2.359 0.331 1.00 93.19 87 GLN A CA 1
ATOM 687 C C . GLN A 1 87 ? -11.380 2.608 1.543 1.00 93.19 87 GLN A C 1
ATOM 689 O O . GLN A 1 87 ? -11.854 3.734 1.735 1.00 93.19 87 GLN A O 1
ATOM 694 N N . GLU A 1 88 ? -11.569 1.588 2.382 1.00 94.69 88 GLU A N 1
ATOM 695 C CA . GLU A 1 88 ? -12.286 1.669 3.661 1.00 94.69 88 GLU A CA 1
ATOM 696 C C . GLU A 1 88 ? -11.498 2.386 4.764 1.00 94.69 88 GLU A C 1
ATOM 698 O O . GLU A 1 88 ? -12.050 2.709 5.816 1.00 94.69 88 GLU A O 1
ATOM 703 N N . GLY A 1 89 ? -10.211 2.654 4.534 1.00 94.94 89 GLY A N 1
ATOM 704 C CA . GLY A 1 89 ? -9.324 3.274 5.509 1.00 94.94 89 GLY A CA 1
ATOM 705 C C . GLY A 1 89 ? -8.836 2.320 6.599 1.00 94.94 89 GLY A C 1
ATOM 706 O O . GLY A 1 89 ? -8.306 2.795 7.595 1.00 94.94 89 GLY A O 1
ATOM 707 N N . LEU A 1 90 ? -8.976 1.007 6.432 1.00 96.81 90 LEU A N 1
ATOM 708 C CA . LEU A 1 90 ? -8.427 -0.011 7.335 1.00 96.81 90 LEU A CA 1
ATOM 709 C C . LEU A 1 90 ? -6.945 -0.309 7.052 1.00 96.81 90 LEU A C 1
ATOM 711 O O . LEU A 1 90 ? -6.227 -0.753 7.938 1.00 96.81 90 LEU A O 1
ATOM 715 N N . ILE A 1 91 ? -6.458 -0.015 5.844 1.00 97.69 91 ILE A N 1
ATOM 716 C CA . ILE A 1 91 ? -5.023 0.065 5.541 1.00 97.69 91 ILE A CA 1
ATOM 717 C C . ILE A 1 91 ? -4.669 1.530 5.306 1.00 97.69 91 ILE A C 1
ATOM 719 O O . ILE A 1 91 ? -5.261 2.201 4.462 1.00 97.69 91 ILE A O 1
ATOM 723 N N . LYS A 1 92 ? -3.699 2.044 6.065 1.00 96.69 92 LYS A N 1
ATOM 724 C CA . LYS A 1 92 ? -3.254 3.439 5.976 1.00 96.69 92 LYS A CA 1
ATOM 725 C C . LYS A 1 92 ? -2.026 3.603 5.091 1.00 96.69 92 LYS A C 1
ATOM 727 O O . LYS A 1 92 ? -1.837 4.677 4.525 1.00 96.69 92 LYS A O 1
ATOM 732 N N . VAL A 1 93 ? -1.185 2.576 4.990 1.00 97.19 93 VAL A N 1
ATOM 733 C CA . VAL A 1 93 ? 0.050 2.613 4.202 1.00 97.19 93 VAL A CA 1
ATOM 734 C C . VAL A 1 93 ? 0.138 1.390 3.306 1.00 97.19 93 VAL A C 1
ATOM 736 O O . VAL A 1 93 ? 0.036 0.261 3.780 1.00 97.19 93 VAL A O 1
ATOM 739 N N . VAL A 1 94 ? 0.378 1.622 2.017 1.00 97.38 94 VAL A N 1
ATOM 740 C CA . VAL A 1 94 ? 0.682 0.557 1.058 1.00 97.38 94 VAL A CA 1
ATOM 741 C C . VAL A 1 94 ? 2.075 0.764 0.484 1.00 97.38 94 VAL A C 1
ATOM 743 O O . VAL A 1 94 ? 2.357 1.824 -0.073 1.00 97.38 94 VAL A O 1
ATOM 746 N N . THR A 1 95 ? 2.943 -0.241 0.586 1.00 97.31 95 THR A N 1
ATOM 747 C CA . THR A 1 95 ? 4.193 -0.293 -0.184 1.00 97.31 95 THR A CA 1
ATOM 748 C C . THR A 1 95 ? 3.912 -0.982 -1.512 1.00 97.31 95 THR A C 1
ATOM 750 O O . THR A 1 95 ? 3.350 -2.073 -1.546 1.00 97.31 95 THR A O 1
ATOM 753 N N . ALA A 1 96 ? 4.246 -0.347 -2.629 1.00 95.88 96 ALA A N 1
ATOM 754 C CA . ALA A 1 96 ? 3.836 -0.836 -3.934 1.00 95.88 96 ALA A CA 1
ATOM 755 C C . ALA A 1 96 ? 4.918 -0.724 -4.992 1.00 95.88 96 ALA A C 1
ATOM 757 O O . ALA A 1 96 ? 5.690 0.230 -5.034 1.00 95.88 96 ALA A O 1
ATOM 758 N N . THR A 1 97 ? 4.910 -1.676 -5.919 1.00 93.62 97 THR A N 1
ATOM 759 C CA . THR A 1 97 ? 5.666 -1.521 -7.166 1.00 93.62 97 THR A CA 1
ATOM 760 C C . THR A 1 97 ? 4.966 -0.555 -8.117 1.00 93.62 97 THR A C 1
ATOM 762 O O . THR A 1 97 ? 3.756 -0.349 -8.042 1.00 93.62 97 THR A O 1
ATOM 765 N N . GLU A 1 98 ? 5.722 -0.013 -9.069 1.00 87.12 98 GLU A N 1
ATOM 766 C CA . GLU A 1 98 ? 5.245 0.921 -10.098 1.00 87.12 98 GLU A CA 1
ATOM 767 C C . GLU A 1 98 ? 3.986 0.450 -10.841 1.00 87.12 98 GLU A C 1
ATOM 769 O O . GLU A 1 98 ? 3.126 1.263 -11.161 1.00 87.12 98 GLU A O 1
ATOM 774 N N . THR A 1 99 ? 3.833 -0.859 -11.066 1.00 82.19 99 THR A N 1
ATOM 775 C CA . THR A 1 99 ? 2.671 -1.423 -11.780 1.00 82.19 99 THR A CA 1
ATOM 776 C C . THR A 1 99 ? 1.322 -1.050 -11.153 1.00 82.19 99 THR A C 1
ATOM 778 O O . THR A 1 99 ? 0.332 -0.926 -11.874 1.00 82.19 99 THR A O 1
ATOM 781 N N . LEU A 1 100 ? 1.283 -0.776 -9.841 1.00 82.94 100 LEU A N 1
ATOM 782 C CA . LEU A 1 100 ? 0.092 -0.263 -9.160 1.00 82.94 100 LEU A CA 1
ATOM 783 C C . LEU A 1 100 ? -0.374 1.076 -9.764 1.00 82.94 100 LEU A C 1
ATOM 785 O O . LEU A 1 100 ? -1.574 1.310 -9.916 1.00 82.94 100 LEU A O 1
ATOM 789 N N . ALA A 1 101 ? 0.567 1.948 -10.139 1.00 76.69 101 ALA A N 1
ATOM 790 C CA . ALA A 1 101 ? 0.275 3.287 -10.638 1.00 76.69 101 ALA A CA 1
ATOM 791 C C . ALA A 1 101 ? -0.495 3.272 -11.967 1.00 76.69 101 ALA A C 1
ATOM 793 O O . ALA A 1 101 ? -1.243 4.211 -12.236 1.00 76.69 101 ALA A O 1
ATOM 794 N N . ALA A 1 102 ? -0.380 2.205 -12.762 1.00 71.31 102 ALA A N 1
ATOM 795 C CA . ALA A 1 102 ? -0.979 2.113 -14.090 1.00 71.31 102 ALA A CA 1
ATOM 796 C C . ALA A 1 102 ? -2.386 1.481 -14.120 1.00 71.31 102 ALA A C 1
ATOM 798 O O . ALA A 1 102 ? -3.109 1.707 -15.085 1.00 71.31 102 ALA A O 1
ATOM 799 N N . GLY A 1 103 ? -2.796 0.711 -13.100 1.00 66.88 103 GLY A N 1
ATOM 800 C CA . GLY A 1 103 ? -3.892 -0.259 -13.285 1.00 66.88 103 GLY A CA 1
ATOM 801 C C . GLY A 1 103 ? -5.061 -0.242 -12.300 1.00 66.88 103 GLY A C 1
ATOM 802 O O . GLY 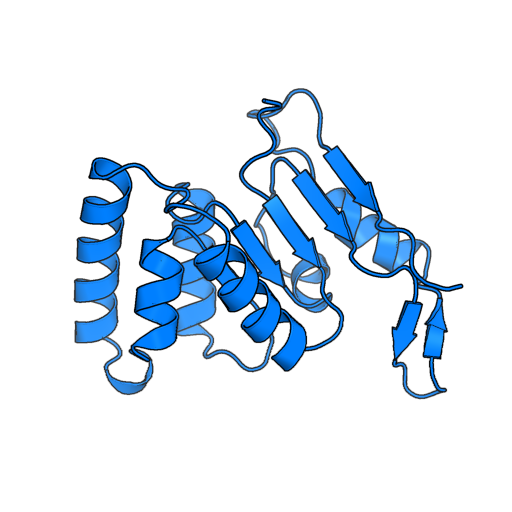A 1 103 ? -6.030 -0.950 -12.547 1.00 66.88 103 GLY A O 1
ATOM 803 N N . ILE A 1 104 ? -5.002 0.498 -11.187 1.00 68.75 104 ILE A N 1
ATOM 804 C CA . ILE A 1 104 ? -5.957 0.295 -10.076 1.00 68.75 104 ILE A CA 1
ATOM 805 C C . ILE A 1 104 ? -6.570 1.614 -9.584 1.00 68.75 104 ILE A C 1
ATOM 807 O O . ILE A 1 104 ? -5.906 2.649 -9.546 1.00 68.75 104 ILE A O 1
ATOM 811 N N . ASN A 1 105 ? -7.849 1.600 -9.192 1.00 74.38 105 ASN A N 1
ATOM 812 C CA . ASN A 1 105 ? -8.552 2.753 -8.617 1.00 74.38 105 ASN A CA 1
ATOM 813 C C . ASN A 1 105 ? -8.316 2.869 -7.096 1.00 74.38 105 ASN A C 1
ATOM 815 O O . ASN A 1 105 ? -9.231 2.700 -6.293 1.00 74.38 105 ASN A O 1
ATOM 819 N N . MET A 1 106 ? -7.075 3.150 -6.694 1.00 85.50 106 MET A N 1
ATOM 820 C CA . MET A 1 106 ? -6.690 3.301 -5.285 1.00 85.50 106 MET A CA 1
ATOM 821 C C . MET A 1 106 ? -6.023 4.670 -5.046 1.00 85.50 106 MET A C 1
ATOM 823 O O . MET A 1 106 ? -4.796 4.753 -4.985 1.00 85.50 106 MET A O 1
ATOM 827 N N . PRO A 1 107 ? -6.795 5.777 -4.986 1.00 89.94 107 PRO A N 1
ATOM 828 C CA . PRO A 1 107 ? -6.243 7.102 -4.718 1.00 89.94 107 PRO A CA 1
ATOM 829 C C . PRO A 1 107 ? -5.864 7.249 -3.239 1.00 89.94 107 PRO A C 1
ATOM 831 O O . PRO A 1 107 ? -6.617 6.861 -2.343 1.00 89.94 107 PRO A O 1
ATOM 834 N N . ALA A 1 108 ? -4.713 7.859 -2.980 1.00 95.06 108 ALA A N 1
ATOM 835 C CA . ALA A 1 108 ? -4.189 8.111 -1.644 1.00 95.06 108 ALA A CA 1
ATOM 836 C C . ALA A 1 108 ? -4.179 9.610 -1.352 1.00 95.06 108 ALA A C 1
ATOM 838 O O . ALA A 1 108 ? -4.193 10.426 -2.269 1.00 95.06 108 ALA A O 1
ATOM 839 N N . ARG A 1 109 ? -4.115 10.006 -0.078 1.00 95.88 109 ARG A N 1
ATOM 840 C CA . ARG A 1 109 ? -3.888 11.421 0.246 1.00 95.88 109 ARG A CA 1
ATOM 841 C C . ARG A 1 109 ? -2.479 11.840 -0.170 1.00 95.88 109 ARG A C 1
ATOM 843 O O . ARG A 1 109 ? -2.279 12.925 -0.718 1.00 95.88 109 ARG A O 1
ATOM 850 N N . SER A 1 110 ? -1.518 10.948 0.060 1.00 96.75 110 SER A N 1
ATOM 851 C CA . SER A 1 110 ? -0.119 11.182 -0.275 1.00 96.75 110 SER A CA 1
ATOM 852 C C . SER A 1 110 ? 0.498 10.019 -1.037 1.00 96.75 110 SER A C 1
ATOM 854 O O . SER A 1 110 ? 0.133 8.859 -0.856 1.00 96.75 110 SER A O 1
ATOM 856 N N . THR A 1 111 ? 1.501 10.326 -1.845 1.00 96.56 111 THR A N 1
ATOM 857 C CA . THR A 1 111 ? 2.360 9.339 -2.499 1.00 96.56 111 THR A CA 1
ATOM 858 C C . THR A 1 111 ? 3.810 9.644 -2.176 1.00 96.56 111 THR A C 1
ATOM 860 O O . THR A 1 111 ? 4.208 10.810 -2.170 1.00 96.56 111 THR A O 1
ATOM 863 N N . VAL A 1 112 ? 4.609 8.609 -1.964 1.00 96.31 112 VAL A N 1
ATOM 864 C CA . VAL A 1 112 ? 6.046 8.710 -1.732 1.00 96.31 112 VAL A CA 1
ATOM 865 C C . VAL A 1 112 ? 6.760 7.928 -2.823 1.00 96.31 112 VAL A C 1
ATOM 867 O O . VAL A 1 112 ? 6.492 6.748 -3.009 1.00 96.31 112 VAL A O 1
ATOM 870 N N . ILE A 1 113 ? 7.668 8.576 -3.540 1.00 95.44 113 ILE A N 1
ATOM 871 C CA . ILE A 1 113 ? 8.528 7.947 -4.544 1.00 95.44 113 ILE A CA 1
ATOM 872 C C . ILE A 1 113 ? 9.907 7.785 -3.908 1.00 95.44 113 ILE A C 1
ATOM 874 O O . ILE A 1 113 ? 10.569 8.781 -3.605 1.00 95.44 113 ILE A O 1
ATOM 878 N N . THR A 1 114 ? 10.323 6.543 -3.642 1.00 93.75 114 THR A N 1
ATOM 879 C CA . THR A 1 114 ? 11.520 6.278 -2.821 1.00 93.75 114 THR A CA 1
ATOM 880 C C . THR A 1 114 ? 12.837 6.391 -3.591 1.00 93.75 114 THR A C 1
ATOM 882 O O . THR A 1 114 ? 13.901 6.434 -2.978 1.00 93.75 114 THR A O 1
ATOM 885 N N . SER A 1 115 ? 12.789 6.418 -4.923 1.00 91.94 115 SER A N 1
ATOM 886 C CA . SER A 1 115 ? 13.954 6.576 -5.798 1.00 91.94 115 SER A CA 1
ATOM 887 C C . SER A 1 115 ? 13.550 7.270 -7.097 1.00 91.94 115 SER A C 1
ATOM 889 O O . SER A 1 115 ? 12.443 7.057 -7.582 1.00 91.94 115 SER A O 1
ATOM 891 N N . LEU A 1 116 ? 14.445 8.073 -7.676 1.00 91.00 116 LEU A N 1
ATOM 892 C CA . LEU A 1 116 ? 14.254 8.678 -9.002 1.00 91.00 116 LEU A CA 1
ATOM 893 C C . LEU A 1 116 ? 14.893 7.861 -10.132 1.00 91.00 116 LEU A C 1
ATOM 895 O O . LEU A 1 116 ? 14.866 8.272 -11.290 1.00 91.00 116 LEU A O 1
ATOM 899 N N . SER A 1 117 ? 15.440 6.692 -9.806 1.00 90.12 117 SER A N 1
ATOM 900 C CA . SER A 1 117 ? 15.961 5.721 -10.763 1.00 90.12 117 SER A CA 1
ATOM 901 C C . SER A 1 117 ? 15.479 4.307 -10.453 1.00 90.12 117 SER A C 1
ATOM 903 O O . SER A 1 117 ? 15.181 3.964 -9.300 1.00 90.12 117 SER A O 1
ATOM 905 N N . LYS A 1 118 ? 15.408 3.476 -11.496 1.00 89.56 118 LYS A N 1
ATOM 906 C CA . LYS A 1 118 ? 15.009 2.067 -11.417 1.00 89.56 118 LYS A CA 1
ATOM 907 C C . LYS A 1 118 ? 15.853 1.199 -12.347 1.00 89.56 118 LYS A C 1
ATOM 909 O O . LYS A 1 118 ? 16.516 1.691 -13.257 1.00 89.56 118 LYS A O 1
ATOM 914 N N . ARG A 1 119 ? 15.816 -0.115 -12.114 1.00 88.25 119 ARG A N 1
ATOM 915 C CA . ARG A 1 119 ? 16.396 -1.108 -13.024 1.00 88.25 119 ARG A CA 1
ATOM 916 C C . ARG A 1 119 ? 15.445 -1.329 -14.206 1.00 88.25 119 ARG A C 1
ATOM 918 O O . ARG A 1 119 ? 14.279 -1.651 -13.994 1.00 88.25 119 ARG A O 1
ATOM 925 N N . THR A 1 120 ? 15.957 -1.189 -15.417 1.00 85.94 120 THR A N 1
ATOM 926 C CA . THR A 1 120 ? 15.313 -1.513 -16.694 1.00 85.94 120 THR A CA 1
ATOM 927 C C . THR A 1 120 ? 16.050 -2.677 -17.367 1.00 85.94 120 THR A C 1
ATOM 929 O O . THR A 1 120 ? 17.009 -3.222 -16.809 1.00 85.94 120 THR A O 1
ATOM 932 N N . SER A 1 121 ? 15.605 -3.065 -18.565 1.00 86.56 121 SER A N 1
ATOM 933 C CA . SER A 1 121 ? 16.325 -3.994 -19.449 1.00 86.56 121 SER A CA 1
ATOM 934 C C . SER A 1 121 ? 17.758 -3.542 -19.743 1.00 86.56 121 SER A C 1
ATOM 936 O O . SER A 1 121 ?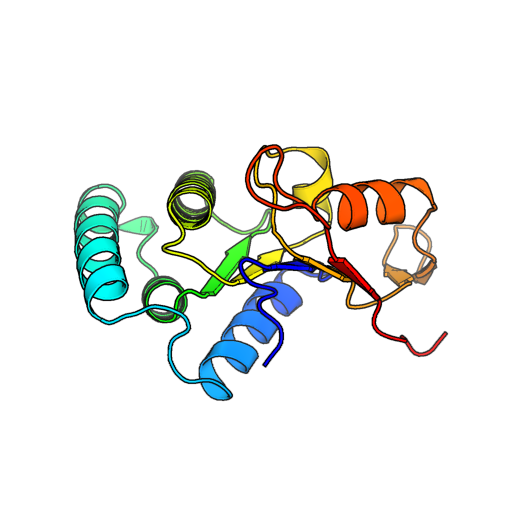 18.653 -4.375 -19.829 1.00 86.56 121 SER A O 1
ATOM 938 N N . ASP A 1 122 ? 17.976 -2.230 -19.827 1.00 88.88 122 ASP A N 1
ATOM 939 C CA . ASP A 1 122 ? 19.227 -1.622 -20.297 1.00 88.88 122 ASP A CA 1
ATOM 940 C C . ASP A 1 122 ? 20.154 -1.178 -19.153 1.00 88.88 122 ASP A C 1
ATOM 942 O O . ASP A 1 122 ? 21.182 -0.544 -19.380 1.00 88.88 122 ASP A O 1
ATOM 946 N N . GLY A 1 123 ? 19.807 -1.496 -17.902 1.00 90.06 123 GLY A N 1
ATOM 947 C CA . GLY A 1 123 ? 20.595 -1.132 -16.724 1.00 90.06 123 GLY A CA 1
ATOM 948 C C . GLY A 1 123 ? 19.814 -0.296 -15.717 1.00 90.06 123 GLY A C 1
ATOM 949 O O . GLY A 1 123 ? 18.610 -0.459 -15.563 1.00 90.06 123 GLY A O 1
ATOM 950 N N . ILE A 1 124 ? 20.503 0.535 -14.934 1.00 89.31 124 ILE A N 1
ATOM 951 C CA . ILE A 1 124 ? 19.838 1.483 -14.027 1.00 89.31 124 ILE A CA 1
ATOM 952 C C . ILE A 1 124 ? 19.673 2.797 -14.780 1.00 89.31 124 ILE A C 1
ATOM 954 O O . ILE A 1 124 ? 20.662 3.359 -15.242 1.00 89.31 124 ILE A O 1
ATOM 958 N N . GLY A 1 125 ? 18.438 3.279 -14.876 1.00 89.88 125 GLY A N 1
ATOM 959 C CA . GLY A 1 125 ? 18.102 4.527 -15.554 1.00 89.88 125 GLY A CA 1
ATOM 960 C C . GLY A 1 125 ? 17.159 5.400 -14.725 1.00 89.88 125 GLY A C 1
ATOM 961 O O . GLY A 1 125 ? 16.568 4.918 -13.751 1.00 89.88 125 GLY A O 1
ATOM 962 N N . PRO A 1 126 ? 17.026 6.689 -15.081 1.00 91.50 126 PRO A N 1
ATOM 963 C CA . PRO A 1 126 ? 16.080 7.588 -14.436 1.00 91.50 126 PRO A CA 1
ATOM 964 C C . PRO A 1 126 ? 14.637 7.163 -14.725 1.00 91.50 126 PRO A C 1
ATOM 966 O O . PRO A 1 126 ? 14.349 6.547 -15.752 1.00 91.50 126 PRO A O 1
ATOM 969 N N . LEU A 1 127 ? 13.721 7.532 -13.831 1.00 91.12 127 LEU A N 1
ATOM 970 C CA . LEU A 1 127 ? 12.292 7.448 -14.115 1.00 91.12 127 LEU A CA 1
ATOM 971 C C . LEU A 1 127 ? 11.926 8.387 -15.259 1.00 91.12 127 LEU A C 1
ATOM 973 O O . LEU A 1 127 ? 12.388 9.530 -15.318 1.00 91.12 127 LEU A O 1
ATOM 977 N N . THR A 1 128 ? 11.041 7.932 -16.138 1.00 92.12 128 THR A N 1
ATOM 978 C CA . THR A 1 128 ? 10.486 8.812 -17.166 1.00 92.12 128 THR A CA 1
ATOM 979 C C . THR A 1 128 ? 9.494 9.800 -16.549 1.00 92.12 128 THR A C 1
ATOM 981 O O . THR A 1 128 ? 8.900 9.561 -15.492 1.00 92.12 128 THR A O 1
ATOM 984 N N . SER A 1 129 ? 9.253 10.915 -17.240 1.00 92.75 129 SER A N 1
ATOM 985 C CA . SER A 1 129 ? 8.242 11.898 -16.831 1.00 92.75 129 SER A CA 1
ATOM 986 C C . SER A 1 129 ? 6.847 11.280 -16.700 1.00 92.75 129 SER A C 1
ATOM 988 O O . SER A 1 129 ? 6.085 11.655 -15.808 1.00 92.75 129 SER A O 1
ATOM 990 N N . ASN A 1 130 ? 6.518 10.305 -17.551 1.00 92.56 130 ASN A N 1
ATOM 991 C CA . ASN A 1 130 ? 5.239 9.610 -17.508 1.00 92.56 130 ASN A CA 1
ATOM 992 C C . ASN A 1 130 ? 5.113 8.715 -16.268 1.00 92.56 130 ASN A C 1
ATOM 994 O O . ASN A 1 130 ? 4.089 8.757 -15.594 1.00 92.56 130 ASN A O 1
ATOM 998 N N . GLU A 1 131 ? 6.155 7.960 -15.923 1.00 92.62 131 GLU A N 1
ATOM 999 C CA . GLU A 1 131 ? 6.169 7.099 -14.730 1.00 92.62 131 GLU A CA 1
ATOM 1000 C C . GLU A 1 131 ? 6.037 7.934 -13.456 1.00 92.62 131 GLU A C 1
ATOM 1002 O O . GLU A 1 131 ? 5.213 7.649 -12.583 1.00 92.62 131 GLU A O 1
ATOM 1007 N N . LEU A 1 132 ? 6.790 9.036 -13.387 1.00 92.81 132 LEU A N 1
ATOM 1008 C CA . LEU A 1 132 ? 6.704 9.981 -12.283 1.00 92.81 132 LEU A CA 1
ATOM 1009 C C . LEU A 1 132 ? 5.292 10.568 -12.159 1.00 92.81 132 LEU A C 1
ATOM 1011 O O . LEU A 1 132 ? 4.736 10.623 -11.059 1.00 92.81 132 LEU A O 1
ATOM 1015 N N . ARG A 1 133 ? 4.690 10.979 -13.282 1.00 93.06 133 ARG A N 1
ATOM 1016 C CA . ARG A 1 133 ? 3.323 11.516 -13.336 1.00 93.06 133 ARG A CA 1
ATOM 1017 C C . ARG A 1 133 ? 2.271 10.483 -12.933 1.00 93.06 133 ARG A C 1
ATOM 1019 O O . ARG A 1 133 ? 1.341 10.833 -12.214 1.00 93.06 133 ARG A O 1
ATOM 1026 N N . GLN A 1 134 ? 2.409 9.228 -13.354 1.00 92.56 134 GLN A N 1
ATOM 1027 C CA . GLN A 1 134 ? 1.496 8.149 -12.968 1.00 92.56 134 GLN A CA 1
ATOM 1028 C C . GLN A 1 134 ? 1.542 7.880 -11.462 1.00 92.56 134 GLN A C 1
ATOM 1030 O O . GLN A 1 134 ? 0.492 7.744 -10.838 1.00 92.56 134 GLN A O 1
ATOM 1035 N N . MET A 1 135 ? 2.738 7.843 -10.868 1.00 94.38 135 MET A N 1
ATOM 1036 C CA . MET A 1 135 ? 2.906 7.627 -9.428 1.00 94.38 135 MET A CA 1
ATOM 1037 C C . MET A 1 135 ? 2.392 8.814 -8.608 1.00 94.38 135 MET A C 1
ATOM 1039 O O . MET A 1 135 ? 1.536 8.643 -7.744 1.00 94.38 135 MET A O 1
ATOM 1043 N N . SER A 1 136 ? 2.868 10.026 -8.906 1.00 94.31 136 SER A N 1
ATOM 1044 C CA . SER A 1 136 ? 2.455 11.255 -8.204 1.00 94.31 136 SER A CA 1
ATOM 1045 C C . SER A 1 136 ? 0.973 11.586 -8.389 1.00 94.31 136 SER A C 1
ATOM 1047 O O . SER A 1 136 ? 0.337 12.083 -7.463 1.00 94.31 136 SER A O 1
ATOM 1049 N N . GLY A 1 137 ? 0.390 11.252 -9.543 1.00 92.75 137 GLY A N 1
ATOM 1050 C CA . GLY A 1 137 ? -1.028 11.459 -9.836 1.00 92.75 137 GLY A CA 1
ATOM 1051 C C . GLY A 1 137 ? -1.980 10.610 -8.988 1.00 92.75 137 GLY A C 1
ATOM 1052 O O . GLY A 1 137 ? -3.190 10.810 -9.054 1.00 92.75 137 GLY A O 1
ATOM 1053 N N . ARG A 1 138 ? -1.463 9.675 -8.177 1.00 93.56 138 ARG A N 1
ATOM 1054 C CA . ARG A 1 138 ? -2.257 8.944 -7.176 1.00 93.56 138 ARG A CA 1
ATOM 1055 C C . ARG A 1 138 ? -2.464 9.724 -5.879 1.00 93.56 138 ARG A C 1
ATOM 1057 O O . ARG A 1 138 ? -3.268 9.282 -5.059 1.00 93.56 138 ARG A O 1
ATOM 1064 N N . ALA A 1 139 ? -1.770 10.846 -5.688 1.00 94.88 139 ALA A N 1
ATOM 1065 C CA . ALA A 1 139 ? -1.964 11.721 -4.542 1.00 94.88 139 ALA A CA 1
ATOM 1066 C C . ALA A 1 139 ? -3.171 12.650 -4.744 1.00 94.88 139 ALA A C 1
ATOM 1068 O O . ALA A 1 139 ? -3.312 13.295 -5.780 1.00 94.88 139 ALA A O 1
ATOM 1069 N N . GLY A 1 140 ? -3.993 12.770 -3.705 1.00 93.94 140 GLY A N 1
ATOM 1070 C CA . GLY A 1 140 ? -5.230 13.542 -3.695 1.00 93.94 140 GLY A CA 1
ATOM 1071 C C . GLY A 1 140 ? -6.445 12.687 -4.053 1.00 93.94 140 GLY A C 1
ATOM 1072 O O . GLY A 1 140 ? -6.596 12.195 -5.172 1.00 93.94 140 GLY A O 1
ATOM 1073 N N . ARG A 1 141 ? -7.366 12.533 -3.100 1.00 93.38 141 ARG A N 1
ATOM 1074 C CA . ARG A 1 141 ? -8.635 11.824 -3.299 1.00 93.38 141 ARG A CA 1
ATOM 1075 C C . ARG A 1 141 ? -9.728 12.821 -3.674 1.00 93.38 141 ARG A C 1
ATOM 1077 O O . ARG A 1 141 ? -10.089 13.688 -2.875 1.00 93.38 141 ARG A O 1
ATOM 1084 N N . ARG A 1 142 ? -10.297 12.674 -4.876 1.00 90.44 142 ARG A N 1
ATOM 1085 C CA . ARG A 1 142 ? -11.390 13.529 -5.374 1.00 90.44 142 ARG A CA 1
ATOM 1086 C C . ARG A 1 142 ? -12.544 13.577 -4.366 1.00 90.44 142 ARG A C 1
ATOM 1088 O O . ARG A 1 142 ? -13.052 12.538 -3.956 1.00 90.44 142 ARG A O 1
ATOM 1095 N N . GLY A 1 143 ? -12.942 14.785 -3.974 1.00 91.69 143 GLY A N 1
ATOM 1096 C CA . GLY A 1 143 ? -14.035 15.014 -3.021 1.00 91.69 143 GLY A CA 1
ATOM 1097 C C . GLY A 1 143 ? -13.701 14.730 -1.551 1.00 91.69 143 GLY A C 1
ATOM 1098 O O . GLY A 1 143 ? -14.562 14.951 -0.707 1.00 91.69 143 GLY A O 1
ATOM 1099 N N . LYS A 1 144 ? -12.483 14.266 -1.225 1.00 90.31 144 LYS A N 1
ATOM 1100 C CA . LYS A 1 144 ? -12.029 14.053 0.163 1.00 90.31 144 LYS A CA 1
ATOM 1101 C C . LYS A 1 144 ? -10.862 14.962 0.548 1.00 90.31 144 LYS A C 1
ATOM 1103 O O . LYS A 1 144 ? -10.830 15.450 1.671 1.00 90.31 144 LYS A O 1
ATOM 1108 N N . ASP A 1 145 ? -9.918 15.187 -0.365 1.00 92.81 145 ASP A N 1
ATOM 1109 C CA . ASP A 1 145 ? -8.731 16.008 -0.118 1.00 92.81 145 ASP A CA 1
ATOM 1110 C C . ASP A 1 145 ? -8.772 17.291 -0.958 1.00 92.81 145 ASP A C 1
ATOM 1112 O O . ASP A 1 145 ? -9.076 17.252 -2.150 1.00 92.81 145 ASP A O 1
ATOM 1116 N N . THR A 1 146 ? -8.429 18.427 -0.347 1.00 91.69 146 THR A N 1
ATOM 1117 C CA . THR A 1 146 ? -8.238 19.707 -1.054 1.00 91.69 146 THR A CA 1
ATOM 1118 C C . THR A 1 146 ? -6.882 19.782 -1.753 1.00 91.69 146 THR A C 1
ATOM 1120 O O . THR A 1 146 ? -6.738 20.481 -2.752 1.00 91.69 146 THR A O 1
ATOM 1123 N N . VAL A 1 147 ? -5.888 19.057 -1.231 1.00 91.50 147 VAL A N 1
ATOM 1124 C CA . VAL A 1 147 ? -4.511 19.008 -1.731 1.00 91.50 147 VAL A CA 1
ATOM 1125 C C . VAL A 1 147 ? -4.013 17.565 -1.681 1.00 91.50 147 VAL A C 1
ATOM 1127 O O . VAL A 1 147 ? -4.185 16.879 -0.674 1.00 91.50 147 VAL A O 1
ATOM 1130 N N . GLY A 1 148 ? -3.373 17.113 -2.761 1.00 94.31 148 GLY A N 1
ATOM 1131 C CA . GLY A 1 148 ? -2.601 15.871 -2.796 1.00 94.31 148 GLY A CA 1
ATOM 1132 C C . GLY A 1 148 ? -1.117 16.143 -2.556 1.00 94.31 148 GLY A C 1
ATOM 1133 O O . GLY A 1 148 ? -0.577 17.133 -3.050 1.00 94.31 148 GLY A O 1
ATOM 1134 N N . HIS A 1 149 ? -0.441 15.270 -1.811 1.00 95.56 149 HIS A N 1
ATOM 1135 C CA . HIS A 1 149 ? 0.993 15.410 -1.545 1.00 95.56 149 HIS A CA 1
ATOM 1136 C C . HIS A 1 149 ? 1.818 14.349 -2.275 1.00 95.56 149 HIS A C 1
ATOM 1138 O O . HIS A 1 149 ? 1.723 13.164 -1.965 1.00 95.56 149 HIS A O 1
ATOM 1144 N N . ALA A 1 150 ? 2.695 14.776 -3.181 1.00 94.94 150 ALA A N 1
ATOM 1145 C CA . ALA A 1 150 ? 3.727 13.921 -3.757 1.00 94.94 150 ALA A CA 1
ATOM 1146 C C . ALA A 1 150 ? 5.079 14.231 -3.103 1.00 94.94 150 ALA A C 1
ATOM 1148 O O . ALA A 1 150 ? 5.576 15.353 -3.188 1.00 94.94 150 ALA A O 1
ATOM 1149 N N . VAL A 1 151 ? 5.667 13.241 -2.432 1.00 95.38 151 VAL A N 1
ATOM 1150 C CA . VAL A 1 151 ? 6.978 13.344 -1.782 1.00 95.38 151 VAL A CA 1
ATOM 1151 C C . VAL A 1 151 ? 7.976 12.510 -2.569 1.00 95.38 151 VAL A C 1
ATOM 1153 O O . VAL A 1 151 ? 7.745 11.331 -2.821 1.00 95.38 151 VAL A O 1
ATOM 1156 N N . MET A 1 152 ? 9.098 13.111 -2.945 1.00 92.88 152 MET A N 1
ATOM 1157 C CA . MET A 1 152 ? 10.181 12.423 -3.643 1.00 92.88 152 MET A CA 1
ATOM 1158 C C . MET A 1 152 ? 11.381 12.341 -2.712 1.00 92.88 152 MET A C 1
ATOM 1160 O O . MET A 1 152 ? 11.849 13.358 -2.198 1.00 92.88 152 MET A O 1
ATOM 1164 N N . MET A 1 153 ? 11.866 11.128 -2.468 1.00 90.56 153 MET A N 1
ATOM 1165 C CA . MET A 1 153 ? 13.096 10.938 -1.715 1.00 90.56 153 MET A CA 1
ATOM 1166 C C . MET A 1 153 ? 14.287 11.193 -2.629 1.00 90.56 153 MET A C 1
ATOM 1168 O O . MET A 1 153 ? 14.351 10.686 -3.749 1.00 90.56 153 MET A O 1
ATOM 1172 N N . ARG A 1 154 ? 15.255 11.968 -2.136 1.00 79.56 154 ARG A N 1
ATOM 1173 C CA . ARG A 1 154 ? 16.510 12.188 -2.851 1.00 79.56 154 ARG A CA 1
ATOM 1174 C C . ARG A 1 154 ? 17.299 10.876 -2.888 1.00 79.56 154 ARG A C 1
ATOM 1176 O O . ARG A 1 154 ? 17.876 10.479 -1.877 1.00 79.56 154 ARG A O 1
ATOM 1183 N N . SER A 1 155 ? 17.325 10.209 -4.038 1.00 69.69 155 SER A N 1
ATOM 1184 C CA . SER A 1 155 ? 18.219 9.074 -4.299 1.00 69.69 155 SER A CA 1
ATOM 1185 C C . SER A 1 155 ? 19.624 9.558 -4.668 1.00 69.69 155 SER A C 1
ATOM 1187 O O . SER A 1 155 ? 19.798 10.708 -5.059 1.00 69.69 155 SER A O 1
ATOM 1189 N N . ARG A 1 156 ? 20.642 8.696 -4.526 1.00 58.84 156 ARG A N 1
ATOM 1190 C CA . ARG A 1 156 ? 22.033 8.989 -4.923 1.00 58.84 156 ARG A CA 1
ATOM 1191 C C . ARG A 1 156 ? 22.198 8.939 -6.446 1.00 58.84 156 ARG A C 1
ATOM 1193 O O . ARG A 1 156 ? 22.813 8.005 -6.942 1.00 58.84 156 ARG A O 1
ATOM 1200 N N . TRP A 1 157 ? 21.609 9.910 -7.134 1.00 52.69 157 TRP A N 1
ATOM 1201 C CA . TRP A 1 157 ? 21.880 10.315 -8.512 1.00 52.69 157 TRP A CA 1
ATOM 1202 C C . TRP A 1 157 ? 21.555 11.802 -8.611 1.00 52.69 157 TRP A C 1
ATOM 1204 O O . TRP A 1 157 ? 20.464 12.176 -8.120 1.00 52.69 157 TRP A O 1
#

Sequence (157 aa):
KKDMLPAILFIFSRAGCDKAAEEIAKERSPLITEDEKERLKAKLADFCARHREVAQEDRVRLALNGIASHHAGLLPVWKNLVEECFQEGLIKVVTATETLAAGINMPARSTVITSLSKRTSDGIGPLTSNELRQMSGRAGRRGKDTVGHAVMMRSRW

InterPro domains:
  IPR001650 Helicase, C-terminal domain-like [PF00271] (65-143)
  IPR001650 Helicase, C-terminal domain-like [PS51194] (16-157)
  IPR001650 Helicase, C-terminal domain-like [SM00490] (58-143)
  IPR027417 P-loop containing nucleoside triphosphate hydrolase [G3DSA:3.40.50.300] (1-157)
  IPR027417 P-loop containing nucleoside triphosphate hydrolase [SSF52540] (5-154)
  IPR050699 ATP-dependent RNA helicase SUPV3-like [PTHR12131] (5-153)

Foldseek 3Di:
DDPQWQEEEADADQVVQLVVLVVDPVVDAQPDDVVLLVVLVVVLVVLCVVCVVQPDPSQSVSLSSLEHEEEPVHDPSVNVVNQVCQVVSSRTYYYYYLVCLPDDDRAIQEYEYEDQWHQDPVGIDGDDPVSLCSRQVSHDDVPPDPDGYYHYHDDPD

Radius of gyration: 15.48 Å; chains: 1; bounding box: 36×41×38 Å

pLDDT: mean 90.94, std 8.58, range [46.31, 97.94]

Secondary structure (DSSP, 8-state):
-----SEEEE-SSHHHHHHHHHHHHHHS--SS-HHHHHHHHHHHHHHHHH-TTT--HHHHHHHTTTEEEESTTS-HHHHHHHHHHHHTTS--EEEE-THHHHH----BSEEEE--SEEEETTEEEEPPHHHHHHHHTTBS-TTT-SS-EEEE-----